Protein AF-A0A1X2HJR8-F1 (afdb_monomer)

Solvent-accessible surface area (backbone atoms only — not comparable to full-atom values): 4266 Å² total; per-residue (Å²): 109,75,64,60,54,53,47,63,74,66,48,92,64,58,70,66,58,52,52,51,51,52,25,51,79,69,67,64,44,89,16,34,36,56,38,22,72,79,38,44,93,81,28,84,54,32,42,26,90,82,67,67,78,49,66,15,41,60,55,38,67,75,66,65,32,66,67,61,50,76,76,112

pLDDT: mean 88.96, std 5.68, range [63.06, 96.12]

Radius of gyration: 14.09 Å; Cα contacts (8 Å, |Δi|>4): 73; chains: 1; bounding box: 28×30×34 Å

Organism: Syncephalastrum racemosum (NCBI:txid13706)

Structure (mmCIF, N/CA/C/O backbone):
data_AF-A0A1X2HJR8-F1
#
_entry.id   AF-A0A1X2HJR8-F1
#
loop_
_atom_site.group_PDB
_atom_site.id
_atom_site.type_symbol
_atom_site.label_atom_id
_atom_site.label_alt_id
_atom_site.label_comp_id
_atom_site.label_asym_id
_atom_site.label_entity_id
_atom_site.label_seq_id
_atom_site.pdbx_PDB_ins_code
_atom_site.Cartn_x
_atom_site.Cartn_y
_atom_site.Cartn_z
_atom_site.occupancy
_atom_site.B_iso_or_equiv
_atom_site.auth_seq_id
_atom_site.auth_comp_id
_atom_site.auth_asym_id
_atom_site.auth_atom_id
_atom_site.pdbx_PDB_model_num
ATOM 1 N N . SER A 1 1 ? -1.377 -19.837 12.174 1.00 67.25 1 SER A N 1
ATOM 2 C CA . SER A 1 1 ? -2.113 -21.069 12.541 1.00 67.25 1 SER A CA 1
ATOM 3 C C . SER A 1 1 ? -3.548 -20.989 12.020 1.00 67.25 1 SER A C 1
ATOM 5 O O . SER A 1 1 ? -4.035 -19.889 11.770 1.00 67.25 1 SER A O 1
ATOM 7 N N . ALA A 1 2 ? -4.252 -22.119 11.891 1.00 80.12 2 ALA A N 1
ATOM 8 C CA . ALA A 1 2 ? -5.665 -22.149 11.479 1.00 80.12 2 ALA A CA 1
ATOM 9 C C . ALA A 1 2 ? -6.606 -21.356 12.419 1.00 80.12 2 ALA A C 1
ATOM 11 O O . ALA A 1 2 ? -7.646 -20.853 11.985 1.00 80.12 2 ALA A O 1
ATOM 12 N N . SER A 1 3 ? -6.221 -21.190 13.691 1.00 85.19 3 SER A N 1
ATOM 13 C CA . SER A 1 3 ? -6.961 -20.389 14.673 1.00 85.19 3 SER A CA 1
ATOM 14 C C . SER A 1 3 ? -6.934 -18.890 14.362 1.00 85.19 3 SER A C 1
ATOM 16 O O . SER A 1 3 ? -7.985 -18.257 14.384 1.00 85.19 3 SER A O 1
ATOM 18 N N . ALA A 1 4 ? -5.776 -18.331 13.995 1.00 84.62 4 ALA A N 1
ATOM 19 C CA . ALA A 1 4 ? -5.656 -16.920 13.616 1.00 84.62 4 ALA A CA 1
ATOM 20 C C . ALA A 1 4 ? -6.437 -16.601 12.330 1.00 84.62 4 ALA A C 1
ATOM 22 O O . ALA A 1 4 ? -7.118 -15.583 12.250 1.00 84.62 4 ALA A O 1
ATOM 23 N N . TRP A 1 5 ? -6.398 -17.516 11.356 1.00 85.25 5 TRP A N 1
ATOM 24 C CA . TRP A 1 5 ? -7.188 -17.409 10.129 1.00 85.25 5 TRP A CA 1
ATOM 25 C C . TRP A 1 5 ? -8.688 -17.368 10.433 1.00 85.25 5 TRP A C 1
ATOM 27 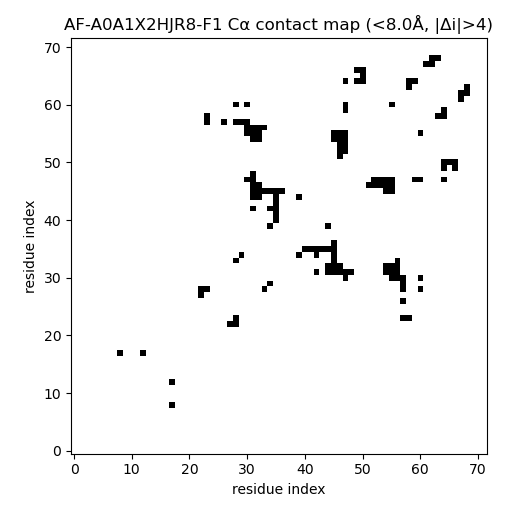O O . TRP A 1 5 ? -9.395 -16.466 9.996 1.00 85.25 5 TRP A O 1
ATOM 37 N N . SER A 1 6 ? -9.172 -18.304 11.252 1.00 88.00 6 SER A N 1
ATOM 38 C CA . SER A 1 6 ? -10.585 -18.355 11.643 1.00 88.00 6 SER A CA 1
ATOM 39 C C . SER A 1 6 ? -11.019 -17.118 12.431 1.00 88.00 6 SER A C 1
ATOM 41 O O . SER A 1 6 ? -12.123 -16.619 12.221 1.00 88.00 6 SER A O 1
ATOM 43 N N . ALA A 1 7 ? -10.158 -16.611 13.318 1.00 90.94 7 ALA A N 1
ATOM 44 C CA . ALA A 1 7 ? -10.419 -15.391 14.072 1.00 90.94 7 ALA A CA 1
ATOM 45 C C . ALA A 1 7 ? -10.567 -14.180 13.140 1.00 90.94 7 ALA A C 1
ATOM 47 O O . ALA A 1 7 ? -11.574 -13.485 13.224 1.00 90.94 7 ALA A O 1
ATOM 48 N N . LEU A 1 8 ? -9.640 -13.993 12.191 1.00 86.31 8 LEU A N 1
ATOM 49 C CA . LEU A 1 8 ? -9.672 -12.887 11.228 1.00 86.31 8 LEU A CA 1
ATOM 50 C C . LEU A 1 8 ? -11.007 -12.807 10.470 1.00 86.31 8 LEU A C 1
ATOM 52 O O . LEU A 1 8 ? -11.588 -11.730 10.348 1.00 86.31 8 LEU A O 1
ATOM 56 N N . TRP A 1 9 ? -11.519 -13.939 9.979 1.00 87.88 9 TRP A N 1
ATOM 57 C CA . TRP A 1 9 ? -12.762 -13.948 9.196 1.00 87.88 9 TRP A CA 1
ATOM 58 C C . TRP A 1 9 ? -14.027 -13.805 10.042 1.00 87.88 9 TRP A C 1
ATOM 60 O O . TRP A 1 9 ? -15.050 -13.351 9.526 1.00 87.88 9 TRP A O 1
ATOM 70 N N . ARG A 1 10 ? -13.959 -14.152 11.332 1.00 91.94 10 ARG A N 1
ATOM 71 C CA . ARG A 1 10 ? -15.060 -13.974 12.290 1.00 91.94 10 ARG A CA 1
ATOM 72 C C . ARG A 1 10 ? -15.121 -12.568 12.876 1.00 91.94 10 ARG A C 1
ATOM 74 O O . ARG A 1 10 ? -16.189 -12.170 13.332 1.00 91.94 10 ARG A O 1
ATOM 81 N N . THR A 1 11 ? -14.022 -11.816 12.851 1.00 92.38 11 THR A N 1
ATOM 82 C CA . THR A 1 11 ? -14.007 -10.425 13.307 1.00 92.38 11 THR A CA 1
ATOM 83 C C . THR A 1 11 ? -15.039 -9.599 12.524 1.00 92.38 11 THR A C 1
ATOM 85 O O . THR A 1 11 ? -15.068 -9.659 11.284 1.00 92.38 11 THR A O 1
ATOM 88 N N . PRO A 1 12 ? -15.898 -8.820 13.211 1.00 94.38 12 PRO A N 1
ATOM 89 C CA . PRO A 1 12 ? -16.762 -7.846 12.562 1.00 94.38 12 PRO A CA 1
ATOM 90 C C . PRO A 1 12 ? -15.903 -6.817 11.828 1.00 94.38 12 PRO A C 1
ATOM 92 O O . PRO A 1 12 ? -15.131 -6.084 12.439 1.00 94.38 12 PRO A O 1
ATOM 95 N N . MET A 1 13 ? -16.008 -6.782 10.503 1.00 92.88 13 MET A N 1
ATOM 96 C CA . MET A 1 13 ? -15.235 -5.876 9.660 1.00 92.88 13 MET A CA 1
ATOM 97 C C . MET A 1 13 ? -16.125 -5.322 8.551 1.00 92.88 13 MET A C 1
ATOM 99 O O . MET A 1 13 ? -16.922 -6.081 7.985 1.00 92.88 13 MET A O 1
ATOM 103 N N . PRO A 1 14 ? -15.952 -4.048 8.164 1.00 93.94 14 PRO A N 1
ATOM 104 C CA . PRO A 1 14 ? -16.531 -3.541 6.931 1.00 93.94 14 PRO A CA 1
AT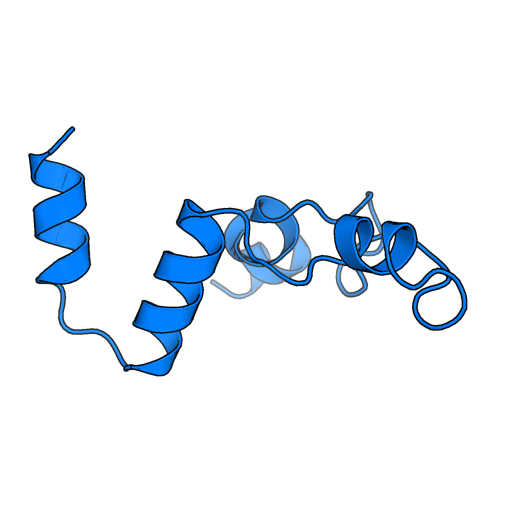OM 105 C C . PRO A 1 14 ? -16.115 -4.409 5.739 1.00 93.94 14 PRO A C 1
ATOM 107 O O . PRO A 1 14 ? -14.979 -4.887 5.663 1.00 93.94 14 PRO A O 1
ATOM 110 N N . HIS A 1 15 ? -17.014 -4.569 4.768 1.00 89.12 15 HIS A N 1
ATOM 111 C CA . HIS A 1 15 ? -16.761 -5.375 3.570 1.00 89.12 15 HIS A CA 1
ATOM 112 C C . HIS A 1 15 ? -15.474 -4.955 2.831 1.00 89.12 15 HIS A C 1
ATOM 114 O O . HIS A 1 15 ? -14.714 -5.798 2.347 1.00 89.12 15 HIS A O 1
ATOM 120 N N . ILE A 1 16 ? -15.200 -3.646 2.795 1.00 89.81 16 ILE A N 1
ATOM 121 C CA . ILE A 1 16 ? -13.992 -3.078 2.184 1.00 89.81 16 ILE A CA 1
ATOM 122 C C . ILE A 1 16 ? -12.736 -3.572 2.910 1.00 89.81 16 ILE A C 1
ATOM 124 O O . ILE A 1 16 ? -11.833 -4.092 2.264 1.00 89.81 16 ILE A O 1
ATOM 128 N N . ALA A 1 17 ? -12.701 -3.496 4.244 1.00 89.38 17 ALA A N 1
ATOM 129 C CA . ALA A 1 17 ? -11.56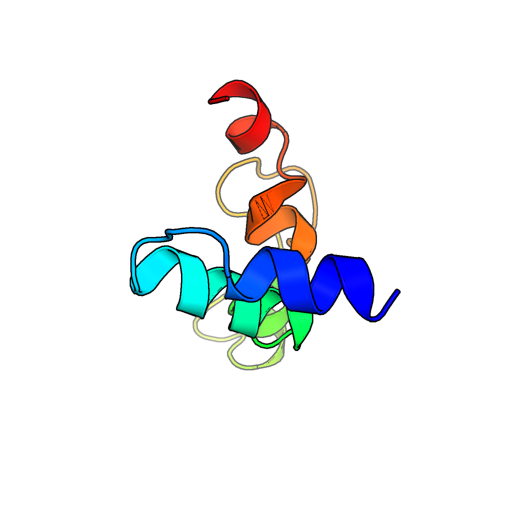2 -3.962 5.034 1.00 89.38 17 ALA A CA 1
ATOM 130 C C . ALA A 1 17 ? -11.309 -5.463 4.827 1.00 89.38 17 ALA A C 1
ATOM 132 O O . ALA A 1 17 ? -10.171 -5.879 4.617 1.00 89.38 17 ALA A O 1
ATOM 133 N N . ARG A 1 18 ? -12.375 -6.275 4.793 1.00 91.69 18 ARG A N 1
ATOM 134 C CA . ARG A 1 18 ? -12.281 -7.717 4.523 1.00 91.69 18 ARG A CA 1
ATOM 135 C C . ARG A 1 18 ? -11.671 -8.010 3.147 1.00 91.69 18 ARG A C 1
ATOM 137 O O . ARG A 1 18 ? -10.796 -8.865 3.032 1.00 91.69 18 ARG A O 1
ATOM 144 N N . SER A 1 19 ? -12.109 -7.282 2.121 1.00 90.69 19 SER A N 1
ATOM 145 C CA . SER A 1 19 ? -11.587 -7.412 0.754 1.00 90.69 19 SER A CA 1
ATOM 146 C C . SER A 1 19 ? -10.112 -7.014 0.667 1.00 90.69 19 SER A C 1
ATOM 148 O O . SER A 1 19 ? -9.330 -7.675 -0.015 1.00 90.69 19 SER A O 1
ATOM 150 N N . THR A 1 20 ? -9.721 -5.958 1.384 1.00 88.38 20 THR A N 1
ATOM 151 C CA . THR A 1 20 ? -8.330 -5.502 1.479 1.00 88.38 20 THR A CA 1
ATOM 152 C C . THR A 1 20 ? -7.437 -6.557 2.133 1.00 88.38 20 THR A C 1
ATOM 154 O O . THR A 1 20 ? -6.411 -6.910 1.556 1.00 88.38 20 THR A O 1
ATOM 157 N N . TRP A 1 21 ? -7.851 -7.126 3.272 1.00 88.94 21 TRP A N 1
ATOM 158 C CA . TRP A 1 21 ? -7.116 -8.208 3.938 1.00 88.94 21 TRP A CA 1
ATOM 159 C C . TRP A 1 21 ? -6.985 -9.451 3.062 1.00 88.94 21 TRP A C 1
ATOM 161 O O . TRP A 1 21 ? -5.895 -10.006 2.957 1.00 88.94 21 TRP A O 1
ATOM 171 N N . TYR A 1 22 ? -8.064 -9.859 2.386 1.00 89.44 22 TYR A N 1
ATOM 172 C CA . TYR A 1 22 ? -8.019 -10.976 1.442 1.00 89.44 22 TYR A CA 1
ATOM 173 C C . TYR A 1 22 ? -6.965 -10.745 0.352 1.00 89.44 22 TYR A C 1
ATOM 175 O O . TYR A 1 22 ? -6.093 -11.581 0.135 1.00 89.44 22 TYR A O 1
ATOM 183 N N . ARG A 1 23 ? -7.002 -9.580 -0.306 1.00 90.31 23 ARG A N 1
ATOM 184 C CA . ARG A 1 23 ? -6.032 -9.238 -1.355 1.00 90.31 23 ARG A CA 1
ATOM 185 C C . ARG A 1 23 ? -4.603 -9.206 -0.826 1.00 90.31 23 ARG A C 1
ATOM 187 O O . ARG A 1 23 ? -3.725 -9.721 -1.507 1.00 90.31 23 ARG A O 1
ATOM 194 N N . LEU A 1 24 ? -4.378 -8.652 0.367 1.00 87.88 24 LEU A N 1
ATOM 195 C CA . LEU A 1 24 ? -3.059 -8.616 1.004 1.00 87.88 24 LEU A CA 1
ATOM 196 C C . LEU A 1 24 ? -2.508 -10.017 1.256 1.00 87.88 24 LEU A C 1
ATOM 198 O O . LEU A 1 24 ? -1.404 -10.323 0.821 1.00 87.88 24 LEU A O 1
ATOM 202 N N . LEU A 1 25 ? -3.303 -10.885 1.881 1.00 87.50 25 LEU A N 1
ATOM 203 C CA . LEU A 1 25 ? -2.892 -12.248 2.234 1.00 87.50 25 LEU A CA 1
ATOM 204 C C . LEU A 1 25 ? -2.605 -13.115 1.002 1.00 87.50 25 LEU A C 1
ATOM 206 O O . LEU A 1 25 ? -1.768 -14.009 1.061 1.00 87.50 25 LEU A O 1
ATOM 210 N N . HIS A 1 26 ? -3.268 -12.828 -0.118 1.00 88.06 26 HIS A N 1
ATOM 211 C CA . HIS A 1 26 ? -3.024 -13.482 -1.402 1.00 88.06 26 HIS A CA 1
ATOM 212 C C . HIS A 1 26 ? -2.016 -12.736 -2.295 1.00 88.06 26 HIS A C 1
ATOM 214 O O . HIS A 1 26 ? -1.843 -13.120 -3.448 1.00 88.06 26 HIS A O 1
ATOM 220 N N . LEU A 1 27 ? -1.360 -11.675 -1.802 1.00 82.19 27 LEU A N 1
ATOM 221 C CA . LEU A 1 27 ? -0.412 -10.838 -2.556 1.00 82.19 27 LEU A CA 1
ATOM 222 C C . LEU A 1 27 ? -0.998 -10.237 -3.853 1.00 82.19 27 LEU A C 1
ATOM 224 O O . LEU A 1 27 ? -0.282 -9.899 -4.793 1.00 82.19 27 LEU A O 1
ATOM 228 N N . HIS A 1 28 ? -2.319 -10.061 -3.895 1.00 85.62 28 HIS A N 1
ATOM 229 C CA . HIS A 1 28 ? -3.085 -9.474 -4.999 1.00 85.62 28 HIS A CA 1
ATOM 230 C C . HIS A 1 28 ? -3.380 -7.991 -4.741 1.00 85.62 28 HIS A C 1
ATOM 232 O O . HIS A 1 28 ? -4.504 -7.503 -4.904 1.00 85.62 28 HIS A O 1
ATOM 238 N N . VAL A 1 29 ? -2.360 -7.266 -4.295 1.00 87.69 29 VAL A N 1
ATOM 239 C CA . VAL A 1 29 ? -2.455 -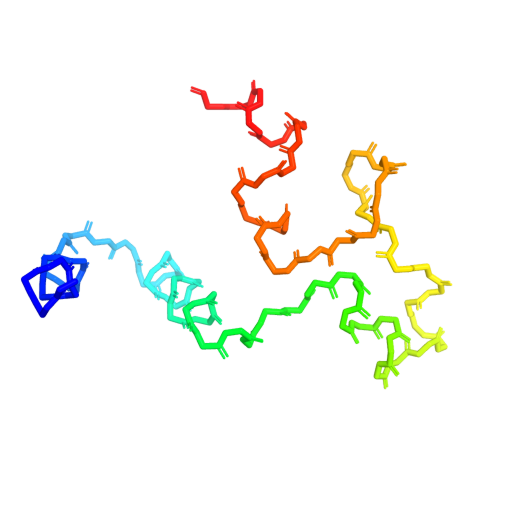5.847 -3.967 1.00 87.69 29 VAL A CA 1
ATOM 240 C C . VAL A 1 29 ? -1.766 -5.037 -5.052 1.00 87.6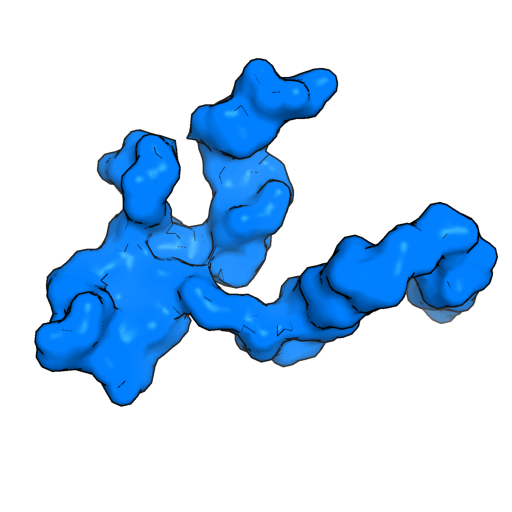9 29 VAL A C 1
ATOM 242 O O . VAL A 1 29 ? -0.644 -5.335 -5.447 1.00 87.69 29 VAL A O 1
ATOM 245 N N . SER A 1 30 ? -2.439 -3.992 -5.527 1.00 90.06 30 SER A N 1
ATOM 246 C CA . SER A 1 30 ? -1.952 -3.076 -6.563 1.00 90.06 30 SER A CA 1
ATOM 247 C C . SER A 1 30 ? -0.868 -2.114 -6.043 1.00 90.06 30 SER A C 1
ATOM 249 O O . SER A 1 30 ? -1.005 -0.900 -6.196 1.00 90.06 30 SER A O 1
ATOM 251 N N . CYS A 1 31 ? 0.183 -2.634 -5.402 1.00 92.25 31 CYS A N 1
ATOM 252 C CA . CYS A 1 31 ? 1.294 -1.820 -4.911 1.00 92.25 31 CYS A CA 1
ATOM 253 C C . CYS A 1 31 ? 2.096 -1.215 -6.071 1.00 92.25 31 CYS A C 1
ATOM 255 O O . CYS A 1 31 ? 2.098 -1.746 -7.188 1.00 92.25 31 CYS A O 1
ATOM 257 N N . ALA A 1 32 ? 2.783 -0.099 -5.814 1.00 92.56 32 ALA A N 1
ATOM 258 C CA . ALA A 1 32 ? 3.539 0.612 -6.843 1.00 92.56 32 ALA A CA 1
ATOM 259 C C . ALA A 1 32 ? 4.577 -0.285 -7.535 1.00 92.56 32 ALA A C 1
ATOM 261 O O . ALA A 1 32 ? 4.689 -0.228 -8.757 1.00 92.56 32 ALA A O 1
ATOM 262 N N . ALA A 1 33 ? 5.260 -1.174 -6.802 1.00 92.94 33 ALA A N 1
ATOM 263 C CA . ALA A 1 33 ? 6.211 -2.113 -7.395 1.00 92.94 33 ALA A CA 1
ATOM 264 C C . ALA A 1 33 ? 5.550 -3.071 -8.400 1.00 92.94 33 ALA A C 1
ATOM 266 O O . ALA A 1 33 ? 6.054 -3.258 -9.509 1.00 92.94 33 ALA A O 1
ATOM 267 N N . LEU A 1 34 ? 4.395 -3.649 -8.044 1.00 92.94 34 LEU A N 1
ATOM 268 C CA . LEU A 1 34 ? 3.658 -4.534 -8.944 1.00 92.94 34 LEU A CA 1
ATOM 269 C C . LEU A 1 34 ? 3.170 -3.768 -10.172 1.00 92.94 34 LEU A C 1
ATOM 271 O O . LEU A 1 34 ? 3.364 -4.237 -11.291 1.00 92.94 34 LEU A O 1
ATOM 275 N N . LEU A 1 35 ? 2.556 -2.601 -9.965 1.00 94.25 35 LEU A N 1
ATOM 276 C CA . LEU A 1 35 ? 1.995 -1.795 -11.045 1.00 94.25 35 LEU A CA 1
ATOM 277 C C . LEU A 1 35 ? 3.066 -1.287 -12.009 1.00 94.25 35 LEU A C 1
ATOM 279 O O . LEU A 1 35 ? 2.849 -1.350 -13.214 1.00 94.25 35 LEU A O 1
ATOM 283 N N . HIS A 1 36 ? 4.221 -0.852 -11.503 1.00 95.38 36 HIS A N 1
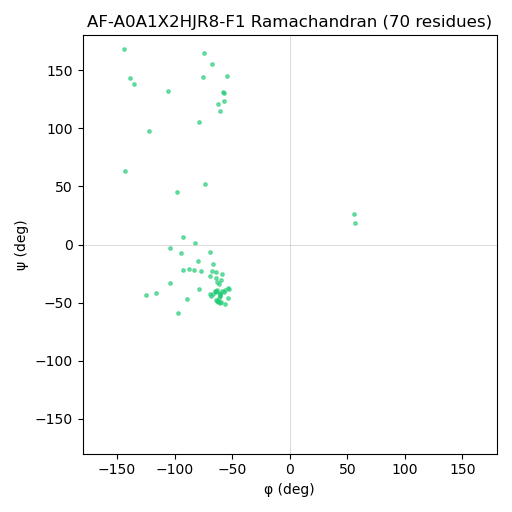ATOM 284 C CA . HIS A 1 36 ? 5.358 -0.462 -12.333 1.00 95.38 36 HIS A CA 1
ATOM 285 C C . HIS A 1 36 ? 5.825 -1.619 -13.222 1.00 95.38 36 HIS A C 1
ATOM 287 O O . HIS A 1 36 ? 6.093 -1.430 -14.404 1.00 95.38 36 HIS A O 1
ATOM 293 N N . ARG A 1 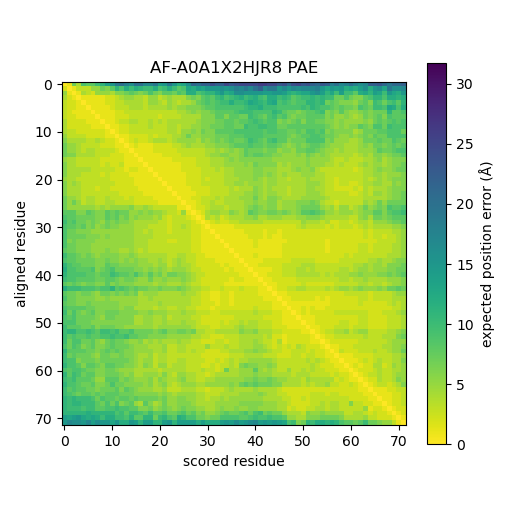37 ? 5.846 -2.842 -12.677 1.00 93.75 37 ARG A N 1
ATOM 294 C CA . ARG A 1 37 ? 6.220 -4.044 -13.428 1.00 93.75 37 ARG A CA 1
ATOM 295 C C . ARG A 1 37 ? 5.214 -4.401 -14.528 1.00 93.75 37 ARG A C 1
ATOM 297 O O . ARG A 1 37 ? 5.637 -4.816 -15.600 1.00 93.75 37 ARG A O 1
ATOM 304 N N . ILE A 1 38 ? 3.906 -4.311 -14.262 1.00 95.38 38 ILE A N 1
ATOM 305 C CA . ILE A 1 38 ? 2.865 -4.769 -15.209 1.00 95.38 38 ILE A CA 1
ATOM 306 C C . ILE A 1 38 ? 2.349 -3.673 -16.151 1.00 95.38 38 ILE A C 1
ATOM 308 O O . ILE A 1 38 ? 1.782 -3.986 -17.192 1.00 95.38 38 ILE A O 1
ATOM 312 N N . MET A 1 39 ? 2.499 -2.400 -15.781 1.00 95.25 39 MET A N 1
ATOM 313 C CA . MET A 1 39 ? 2.031 -1.233 -16.535 1.00 95.25 39 MET A CA 1
ATOM 314 C C . MET A 1 39 ? 3.035 -0.068 -16.411 1.00 95.25 39 MET A C 1
ATOM 316 O O . MET A 1 39 ? 2.683 0.990 -15.873 1.00 95.25 39 MET A O 1
ATOM 320 N N . PRO A 1 40 ? 4.276 -0.228 -16.908 1.00 94.19 40 PRO A N 1
ATOM 321 C CA . PRO A 1 40 ? 5.334 0.779 -16.765 1.00 94.19 40 PRO A CA 1
ATOM 322 C C . PRO A 1 40 ? 4.971 2.133 -17.395 1.00 94.19 40 PRO A C 1
ATOM 324 O O . PRO A 1 40 ? 5.342 3.176 -16.862 1.00 94.19 40 PRO A O 1
ATOM 327 N N . ASP A 1 41 ? 4.159 2.135 -18.458 1.00 96.12 41 ASP A N 1
ATOM 328 C CA . ASP A 1 41 ? 3.688 3.362 -19.121 1.00 96.12 41 ASP A CA 1
ATOM 329 C C . ASP A 1 41 ? 2.735 4.198 -18.251 1.00 96.12 41 ASP A C 1
ATOM 331 O O . ASP A 1 41 ? 2.542 5.391 -18.485 1.00 96.12 41 ASP A O 1
ATOM 335 N N . LYS A 1 42 ? 2.080 3.568 -17.267 1.00 94.75 42 LYS A N 1
ATOM 336 C CA . LYS A 1 42 ? 1.113 4.218 -16.366 1.00 94.75 42 LYS A CA 1
ATOM 337 C C . LYS A 1 42 ? 1.699 4.485 -14.989 1.00 94.75 42 LYS A C 1
ATOM 339 O O . LYS A 1 42 ? 1.330 5.468 -14.351 1.00 94.75 42 LYS A O 1
ATOM 344 N N . VAL A 1 43 ? 2.581 3.608 -14.523 1.00 94.50 43 VAL A N 1
ATOM 345 C CA . VAL A 1 43 ? 3.267 3.737 -13.241 1.00 94.50 43 VAL A CA 1
ATOM 346 C C . VAL A 1 43 ? 4.757 3.740 -13.518 1.00 94.50 43 VAL A C 1
ATOM 348 O O . VAL A 1 43 ? 5.374 2.696 -13.684 1.00 94.50 43 VAL A O 1
ATOM 351 N N . THR A 1 44 ? 5.335 4.935 -13.572 1.00 94.25 44 THR A N 1
ATOM 352 C CA . THR A 1 44 ? 6.723 5.156 -14.000 1.00 94.25 44 THR A CA 1
ATOM 353 C C . THR A 1 44 ? 7.758 4.867 -12.915 1.00 94.25 44 THR A C 1
ATOM 355 O O . THR A 1 44 ? 8.938 4.742 -13.226 1.00 94.25 44 THR A O 1
ATOM 358 N N . SER A 1 45 ? 7.339 4.737 -11.652 1.00 95.38 45 SER A N 1
ATOM 359 C CA . SER A 1 45 ? 8.224 4.463 -10.518 1.00 95.38 45 SER A CA 1
ATOM 360 C C . SER A 1 45 ? 7.641 3.384 -9.604 1.00 95.38 45 SER A C 1
ATOM 362 O O . SER A 1 45 ? 6.445 3.430 -9.298 1.00 95.38 45 SER A O 1
ATOM 364 N N . PRO A 1 46 ? 8.466 2.441 -9.113 1.00 94.50 46 PRO A N 1
ATOM 365 C CA . PRO A 1 46 ? 8.037 1.418 -8.168 1.00 94.50 46 PRO A CA 1
ATOM 366 C C . PRO A 1 46 ? 8.021 1.914 -6.710 1.00 94.50 46 PRO A C 1
ATOM 368 O O . PRO A 1 46 ? 7.747 1.121 -5.810 1.00 94.50 46 PRO A O 1
ATOM 371 N N . ILE A 1 47 ? 8.359 3.185 -6.459 1.00 95.12 47 ILE A N 1
ATOM 372 C CA . ILE A 1 47 ? 8.484 3.796 -5.126 1.00 95.12 47 ILE A CA 1
ATOM 373 C C . ILE A 1 47 ? 7.105 4.078 -4.511 1.00 95.12 47 ILE A C 1
ATOM 375 O O . ILE A 1 47 ? 6.154 4.441 -5.208 1.00 95.12 47 ILE A O 1
ATOM 379 N N . CYS A 1 48 ? 6.987 3.922 -3.188 1.00 91.81 48 CYS A N 1
ATOM 380 C CA . CYS A 1 48 ? 5.774 4.269 -2.452 1.00 91.81 48 CYS A CA 1
ATOM 381 C C . CYS A 1 48 ? 5.396 5.731 -2.674 1.00 91.81 48 CYS A C 1
ATOM 383 O O . CYS A 1 48 ? 6.145 6.648 -2.343 1.00 91.81 48 CYS A O 1
ATOM 385 N N . ARG A 1 49 ? 4.171 5.943 -3.161 1.00 90.31 49 ARG A N 1
ATOM 386 C CA . ARG A 1 49 ? 3.656 7.276 -3.497 1.00 90.31 49 ARG A CA 1
ATOM 387 C C . ARG A 1 49 ? 3.467 8.188 -2.284 1.00 90.31 49 ARG A C 1
ATOM 389 O O . ARG A 1 49 ? 3.341 9.394 -2.462 1.00 90.31 49 ARG A O 1
ATOM 396 N N . ILE A 1 50 ? 3.437 7.612 -1.083 1.00 91.00 50 ILE A N 1
ATOM 397 C CA . ILE A 1 50 ? 3.144 8.318 0.166 1.00 91.00 50 ILE A CA 1
ATOM 398 C C . ILE A 1 50 ? 4.435 8.706 0.887 1.00 91.00 50 ILE A C 1
ATOM 400 O O . ILE A 1 50 ? 4.662 9.890 1.099 1.00 91.00 50 ILE A O 1
ATOM 404 N N . CYS A 1 51 ? 5.290 7.740 1.242 1.00 90.88 51 CYS A N 1
ATOM 405 C CA . CYS A 1 51 ? 6.523 8.050 1.973 1.00 90.88 51 CYS A CA 1
ATOM 406 C C . CYS A 1 51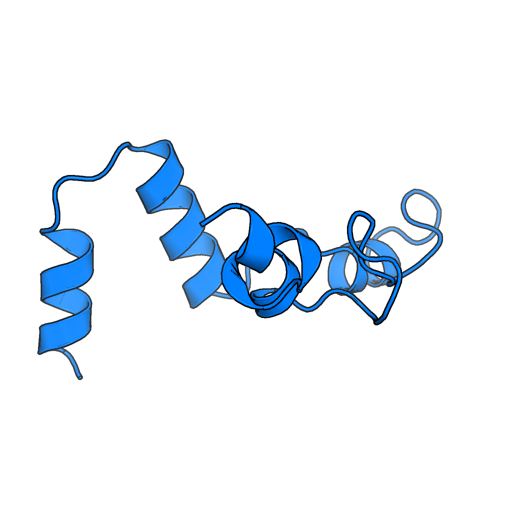 ? 7.713 8.388 1.067 1.00 90.88 51 CYS A C 1
ATOM 408 O O . CYS A 1 51 ? 8.657 9.002 1.544 1.00 90.88 51 CYS A O 1
ATOM 410 N N . GLN A 1 52 ? 7.698 7.986 -0.211 1.00 92.25 52 GLN A N 1
ATOM 411 C CA . GLN A 1 52 ? 8.787 8.214 -1.175 1.00 92.25 52 GLN A CA 1
ATOM 412 C C . GLN A 1 52 ? 10.167 7.662 -0.751 1.00 92.25 52 GLN A C 1
ATOM 414 O O . GLN A 1 52 ? 11.188 8.067 -1.294 1.00 92.25 52 GLN A O 1
ATOM 419 N N . VAL A 1 53 ? 10.214 6.725 0.205 1.00 89.00 53 VAL A N 1
ATOM 420 C CA . VAL A 1 53 ? 11.477 6.194 0.758 1.00 89.00 53 VAL A CA 1
ATOM 421 C C . VAL A 1 53 ? 11.996 4.987 -0.023 1.00 89.00 53 VAL A C 1
ATOM 423 O O . VAL A 1 53 ? 13.181 4.902 -0.326 1.00 89.00 53 VAL A O 1
ATOM 426 N N . ALA A 1 54 ? 11.120 4.029 -0.319 1.00 89.38 54 ALA A N 1
ATOM 427 C CA . ALA A 1 54 ? 11.498 2.739 -0.885 1.00 89.38 54 ALA A CA 1
ATOM 428 C C . ALA A 1 54 ? 10.456 2.241 -1.890 1.00 89.38 54 ALA A C 1
ATOM 430 O O . ALA A 1 54 ? 9.350 2.785 -1.988 1.00 89.38 54 ALA A O 1
ATOM 431 N N . SER A 1 55 ? 10.818 1.195 -2.638 1.00 90.25 55 SER A N 1
ATOM 432 C CA . SER A 1 55 ? 9.876 0.488 -3.502 1.00 90.25 55 SER A CA 1
ATOM 433 C C . SER A 1 55 ? 8.704 -0.059 -2.684 1.00 90.25 55 SER A C 1
ATOM 435 O O . SER A 1 55 ? 8.918 -0.676 -1.649 1.00 90.25 55 SER A O 1
ATOM 437 N N . GLU A 1 56 ? 7.470 0.184 -3.129 1.00 92.56 56 GLU A N 1
ATOM 438 C CA . GLU A 1 56 ? 6.275 -0.207 -2.378 1.00 92.56 56 GLU A CA 1
ATOM 439 C C . GLU A 1 56 ? 5.979 -1.697 -2.553 1.00 92.56 56 GLU A C 1
ATOM 441 O O . GLU A 1 56 ? 5.464 -2.126 -3.593 1.00 92.56 56 GLU A O 1
ATOM 446 N N . SER A 1 57 ? 6.257 -2.480 -1.514 1.00 89.62 57 SER A N 1
ATOM 447 C CA . SER A 1 57 ? 5.774 -3.856 -1.401 1.00 89.62 57 SER A CA 1
ATOM 448 C C . SER A 1 57 ? 4.273 -3.903 -1.045 1.00 89.62 57 SER A C 1
ATOM 450 O O . SER A 1 57 ? 3.696 -2.889 -0.633 1.00 89.62 57 SER A O 1
ATOM 452 N N . PRO A 1 58 ? 3.593 -5.059 -1.194 1.00 88.25 58 PRO A N 1
ATOM 453 C CA . PRO A 1 58 ? 2.221 -5.231 -0.705 1.00 88.25 58 PRO A CA 1
ATOM 454 C C . PRO A 1 58 ? 2.065 -4.863 0.776 1.00 88.25 58 PRO A C 1
ATOM 456 O O . PRO A 1 58 ? 1.077 -4.225 1.145 1.00 88.25 58 PRO A O 1
ATOM 459 N N . ASP A 1 59 ? 3.065 -5.199 1.594 1.00 85.88 59 ASP A N 1
ATOM 460 C CA . ASP A 1 59 ? 3.095 -4.876 3.019 1.00 85.88 59 ASP A CA 1
ATOM 461 C C . ASP A 1 59 ? 3.269 -3.368 3.245 1.00 85.88 59 ASP A C 1
ATOM 463 O O . ASP A 1 59 ? 2.512 -2.782 4.017 1.00 85.88 59 ASP A O 1
ATOM 467 N N . ASP A 1 60 ? 4.151 -2.691 2.499 1.00 85.56 60 ASP A N 1
ATOM 468 C CA . ASP A 1 60 ? 4.306 -1.224 2.579 1.00 85.56 60 ASP A CA 1
ATOM 469 C C . ASP A 1 60 ? 3.039 -0.488 2.148 1.00 85.56 60 ASP A C 1
ATOM 471 O O . ASP A 1 60 ? 2.693 0.580 2.673 1.00 85.56 60 ASP A O 1
ATOM 475 N N . MET A 1 61 ? 2.289 -1.065 1.209 1.00 85.56 61 MET A N 1
ATOM 476 C CA . MET A 1 61 ? 1.041 -0.466 0.766 1.00 85.56 61 MET A CA 1
ATOM 477 C C . MET A 1 61 ? -0.004 -0.398 1.894 1.00 85.56 61 MET A C 1
ATOM 479 O O . MET A 1 61 ? -0.868 0.480 1.843 1.00 85.56 61 MET A O 1
ATOM 483 N N . ILE A 1 62 ? 0.067 -1.242 2.926 1.00 82.81 62 ILE A N 1
ATOM 484 C CA . ILE A 1 62 ? -0.981 -1.307 3.958 1.00 82.81 6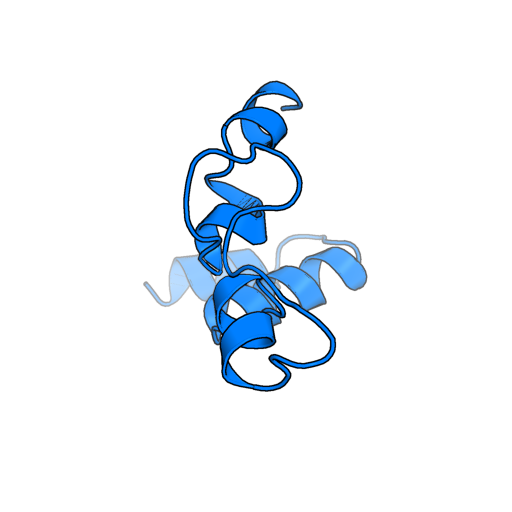2 ILE A CA 1
ATOM 485 C C . ILE A 1 62 ? -0.441 -1.104 5.378 1.00 82.81 62 ILE A C 1
ATOM 487 O O . ILE A 1 62 ? -1.052 -0.362 6.142 1.00 82.81 62 ILE A O 1
ATOM 491 N N . LEU A 1 63 ? 0.683 -1.725 5.731 1.00 83.38 63 LEU A N 1
ATOM 492 C CA . LEU A 1 63 ? 1.144 -1.888 7.112 1.00 83.38 63 LEU A CA 1
ATOM 493 C C . LEU A 1 63 ? 2.460 -1.166 7.415 1.00 83.38 63 LEU A C 1
ATOM 495 O O . LEU A 1 63 ? 2.590 -0.586 8.490 1.00 83.38 63 LEU A O 1
ATOM 499 N N . THR A 1 64 ? 3.443 -1.214 6.513 1.00 86.25 64 THR A N 1
ATOM 500 C CA . THR A 1 64 ? 4.836 -0.846 6.846 1.00 86.25 64 THR A CA 1
ATOM 501 C C . THR A 1 64 ? 5.285 0.516 6.328 1.00 86.25 64 THR A C 1
ATOM 503 O O . THR A 1 64 ? 6.380 0.962 6.657 1.00 86.25 64 THR A O 1
ATOM 506 N N . CYS A 1 65 ? 4.439 1.241 5.587 1.00 90.00 65 CYS A N 1
ATOM 507 C CA . CYS A 1 65 ? 4.751 2.617 5.196 1.00 90.00 65 CYS A CA 1
ATOM 508 C C . CYS A 1 65 ? 4.886 3.517 6.445 1.00 90.00 65 CYS A C 1
ATOM 510 O O . CYS A 1 65 ? 3.893 3.688 7.160 1.00 90.00 65 CYS A O 1
ATOM 512 N N . PRO A 1 66 ? 6.046 4.168 6.674 1.00 87.88 66 PRO A N 1
ATOM 513 C CA . PRO A 1 66 ? 6.291 4.971 7.878 1.00 87.88 66 PRO A CA 1
ATOM 514 C C . PRO A 1 66 ? 5.266 6.092 8.070 1.00 87.88 66 PRO A C 1
ATOM 516 O O . PRO A 1 66 ? 4.757 6.313 9.163 1.00 87.88 66 PRO A O 1
ATOM 519 N N . THR A 1 67 ? 4.898 6.756 6.974 1.00 87.75 67 THR A N 1
ATOM 520 C CA . THR A 1 67 ? 3.911 7.841 6.975 1.00 87.75 67 THR A CA 1
ATOM 521 C C . THR A 1 67 ? 2.491 7.350 7.266 1.00 87.75 67 THR A C 1
ATOM 523 O O . THR A 1 67 ? 1.676 8.111 7.772 1.00 87.75 67 THR A O 1
ATOM 526 N N . LYS A 1 68 ? 2.159 6.090 6.947 1.00 84.69 68 LYS A N 1
ATOM 527 C CA . LYS A 1 68 ? 0.855 5.506 7.315 1.00 84.69 68 LYS A CA 1
ATOM 528 C C . LYS A 1 68 ? 0.844 5.076 8.771 1.00 84.69 68 LYS A C 1
ATOM 530 O O . LYS A 1 68 ? -0.162 5.265 9.438 1.00 84.69 68 LYS A O 1
ATOM 535 N N . GLN A 1 69 ? 1.956 4.527 9.257 1.00 85.31 69 GLN A N 1
ATOM 536 C CA . GLN A 1 69 ? 2.086 4.139 10.658 1.00 85.31 69 GLN A CA 1
ATOM 537 C C . GLN A 1 69 ? 1.946 5.335 11.596 1.00 85.31 69 GLN A C 1
ATOM 539 O O . GLN A 1 69 ? 1.346 5.187 12.645 1.00 85.31 69 GLN A O 1
ATOM 544 N N . SER A 1 70 ? 2.400 6.528 11.200 1.00 83.88 70 SER A N 1
ATOM 545 C CA . SER A 1 70 ? 2.208 7.741 12.006 1.00 83.88 70 SER A CA 1
ATOM 546 C C . SER A 1 70 ? 0.757 8.239 12.100 1.00 83.88 70 SER A C 1
ATOM 548 O O . SER A 1 70 ? 0.510 9.222 12.790 1.00 83.88 70 SER A O 1
ATOM 550 N N . LEU A 1 71 ? -0.190 7.636 11.369 1.00 76.81 71 LEU A N 1
ATOM 551 C CA . LEU A 1 71 ? -1.617 7.994 11.416 1.00 76.81 71 LEU A CA 1
ATOM 552 C C . LEU A 1 71 ? -2.426 7.123 12.390 1.00 76.81 71 LEU A C 1
ATOM 554 O O . LEU A 1 71 ? -3.610 7.399 12.590 1.00 76.81 71 LEU A O 1
ATOM 558 N N . PHE A 1 72 ? -1.810 6.081 12.948 1.00 63.06 72 PHE A N 1
ATOM 559 C CA . PHE A 1 72 ? -2.396 5.157 13.919 1.00 63.06 72 PHE A CA 1
ATOM 560 C C . PHE A 1 72 ? -1.668 5.270 15.258 1.00 63.06 72 PHE A C 1
ATOM 562 O O . PHE A 1 72 ? -2.337 5.028 16.285 1.00 63.06 72 PHE A O 1
#

Foldseek 3Di:
DVVVVVVVVPDDDDPVVVVLVVCLVVQVDPQLLVCCVPPCVVRVDQAHPQQRPDRTGSCCVPPPVPRVVVVD

Mean predicted aligned error: 4.89 Å

Sequence (72 aa):
SASAWSALWRTPMPHIARSTWYRLLHLHVSCAALLHRIMPDKVTSPICRICQVASESPDDMILTCPTKQSLF

Secondary structure (DSSP, 8-state):
-HHHHHHHHHS---HHHHHHHHHHHTT----HHHHHHH-TTT----B-TTT-SSB--HHIIIII-HHHHTT-